Protein AF-A0A524CLI2-F1 (afdb_monomer_lite)

Radius of gyration: 16.29 Å; chains: 1; bounding box: 36×26×48 Å

Secondary structure (DSSP, 8-state):
-BSS--SHHHHHHHHHTT-S--B-SHHHHTBTTS-S-HHHIIIIIIS---S--HHHHHHHHTT---S-----GGGGG----B-HHHHHHHHHHHHHHHHHHTT--S------

Sequence (112 aa):
AAGGIADAHGFLSALMMGASAICLGTLLMSTEECPASKRFKKTKLVEREGYNDEKFYKKIYHLSLRDSPVPSMSVCLINDIVPMKERIGRIIKDADKILKDWGFSSKILDLT

pLDDT: mean 90.47, std 9.44, range [45.94, 98.25]

Structure (mmCIF, N/CA/C/O backbone):
data_AF-A0A524CLI2-F1
#
_entry.id   AF-A0A524CLI2-F1
#
loop_
_atom_site.group_PDB
_atom_site.id
_atom_site.type_symbol
_atom_site.label_atom_id
_atom_site.label_alt_id
_atom_site.label_comp_id
_atom_site.label_asym_id
_atom_site.label_entity_id
_atom_site.label_seq_id
_atom_site.pdbx_PDB_ins_code
_atom_site.Cartn_x
_atom_site.Cartn_y
_atom_site.Cartn_z
_atom_site.occupancy
_atom_site.B_iso_or_equiv
_atom_site.auth_seq_id
_atom_site.auth_comp_id
_atom_site.auth_asym_id
_atom_site.auth_atom_id
_atom_site.pdbx_PDB_model_num
ATOM 1 N N . ALA A 1 1 ? -7.896 -9.604 3.252 1.00 96.12 1 ALA A N 1
ATOM 2 C CA . ALA A 1 1 ? -8.066 -9.297 1.814 1.00 96.12 1 ALA A CA 1
ATOM 3 C C . ALA A 1 1 ? -6.707 -9.039 1.165 1.00 96.12 1 ALA A C 1
ATOM 5 O O . ALA A 1 1 ? -5.780 -8.649 1.866 1.00 96.12 1 ALA A O 1
ATOM 6 N N . ALA A 1 2 ? -6.558 -9.270 -0.140 1.00 95.69 2 ALA A N 1
ATOM 7 C CA . ALA A 1 2 ? -5.301 -9.052 -0.860 1.00 95.69 2 ALA A CA 1
ATOM 8 C C . ALA A 1 2 ? -5.572 -8.622 -2.308 1.00 95.69 2 ALA A C 1
ATOM 10 O O . ALA A 1 2 ? -6.548 -9.069 -2.903 1.00 95.69 2 ALA A O 1
ATOM 11 N N . GLY A 1 3 ? -4.673 -7.809 -2.870 1.00 93.44 3 GLY A N 1
ATOM 12 C CA . GLY A 1 3 ? -4.750 -7.336 -4.257 1.00 93.44 3 GLY A CA 1
ATOM 13 C C . GLY A 1 3 ? -5.655 -6.113 -4.437 1.00 93.44 3 GLY A C 1
ATOM 14 O O . GLY A 1 3 ? -6.716 -6.015 -3.836 1.00 93.44 3 GLY A O 1
ATOM 15 N N . GLY A 1 4 ? -5.209 -5.143 -5.242 1.00 92.31 4 GLY A N 1
ATOM 16 C CA . GLY A 1 4 ? -5.980 -3.926 -5.546 1.00 92.31 4 GLY A CA 1
ATOM 17 C C . GLY A 1 4 ? -6.063 -2.888 -4.418 1.00 92.31 4 GLY A C 1
ATOM 18 O O . GLY A 1 4 ? -6.531 -1.783 -4.659 1.00 92.31 4 GLY A O 1
ATOM 19 N N . ILE A 1 5 ? -5.568 -3.201 -3.219 1.00 96.62 5 ILE A N 1
ATOM 20 C CA . ILE A 1 5 ? -5.593 -2.312 -2.052 1.00 96.62 5 ILE A CA 1
ATOM 21 C C . ILE A 1 5 ? -4.288 -1.515 -1.988 1.00 96.62 5 ILE A C 1
ATOM 23 O O . ILE A 1 5 ? -3.205 -2.105 -1.976 1.00 96.62 5 ILE A O 1
ATOM 27 N N . ALA A 1 6 ? -4.388 -0.187 -1.936 1.00 96.38 6 ALA A N 1
ATOM 28 C CA . ALA A 1 6 ? -3.230 0.700 -1.800 1.00 96.38 6 ALA A CA 1
ATOM 29 C C . ALA A 1 6 ? -3.492 1.983 -0.983 1.00 96.38 6 ALA A C 1
ATOM 31 O O . ALA A 1 6 ? -2.576 2.785 -0.809 1.00 96.38 6 ALA A O 1
ATOM 32 N N . ASP A 1 7 ? -4.702 2.172 -0.454 1.00 96.69 7 ASP A N 1
ATOM 33 C CA . ASP A 1 7 ? -5.113 3.371 0.277 1.00 96.69 7 ASP A CA 1
ATOM 34 C C . ASP A 1 7 ? -6.069 3.041 1.444 1.00 96.69 7 ASP A C 1
ATOM 36 O O . ASP A 1 7 ? -6.379 1.877 1.724 1.00 96.69 7 ASP A O 1
ATOM 40 N N . ALA A 1 8 ? -6.539 4.081 2.137 1.00 96.81 8 ALA A N 1
ATOM 41 C CA . ALA A 1 8 ? -7.469 3.961 3.257 1.00 96.81 8 ALA A CA 1
ATOM 42 C C . ALA A 1 8 ? -8.842 3.394 2.867 1.00 96.81 8 ALA A C 1
ATOM 44 O O . ALA A 1 8 ? -9.409 2.613 3.630 1.00 96.81 8 ALA A O 1
ATOM 45 N N . HIS A 1 9 ? -9.365 3.721 1.681 1.00 96.88 9 HIS A N 1
ATOM 46 C CA . HIS A 1 9 ? -10.647 3.179 1.221 1.00 96.88 9 HIS A CA 1
ATOM 47 C C . HIS A 1 9 ? -10.549 1.678 0.961 1.00 96.88 9 HIS A C 1
ATOM 49 O O . HIS A 1 9 ? -11.411 0.913 1.396 1.00 96.88 9 HIS A O 1
ATOM 55 N N . GLY A 1 10 ? -9.479 1.227 0.300 1.00 96.62 10 GLY A N 1
ATOM 56 C CA . GLY A 1 10 ? -9.214 -0.194 0.099 1.00 96.62 10 GLY A CA 1
ATOM 57 C C . GLY A 1 10 ? -9.024 -0.946 1.422 1.00 96.62 10 GLY A C 1
ATOM 58 O O . GLY A 1 10 ? -9.480 -2.078 1.566 1.00 96.62 10 GLY A O 1
ATOM 59 N N . PHE A 1 11 ? -8.396 -0.310 2.414 1.00 97.00 11 PHE A N 1
ATOM 60 C CA . PHE A 1 11 ? -8.265 -0.876 3.755 1.00 97.00 11 PHE A CA 1
ATOM 61 C C . PHE A 1 11 ? -9.619 -1.010 4.469 1.00 97.00 11 PHE A C 1
ATOM 63 O O . PHE A 1 11 ? -9.975 -2.109 4.891 1.00 97.00 11 PHE A O 1
ATOM 70 N N . LEU A 1 12 ? -10.398 0.071 4.565 1.00 96.44 12 LEU A N 1
ATOM 71 C CA . LEU A 1 12 ? -11.698 0.059 5.243 1.00 96.44 12 LEU A CA 1
ATOM 72 C C . LEU A 1 12 ? -12.707 -0.855 4.546 1.00 96.44 12 LEU A C 1
ATOM 74 O O . LEU A 1 12 ? -13.392 -1.619 5.218 1.00 96.44 12 LEU A O 1
ATOM 78 N N . SER A 1 13 ? -12.769 -0.835 3.212 1.00 97.00 13 SER A N 1
ATOM 79 C CA . SER A 1 13 ? -13.649 -1.733 2.452 1.00 97.00 13 SER A CA 1
ATOM 80 C C . SER A 1 13 ? -13.325 -3.201 2.724 1.00 97.00 13 SER A C 1
ATOM 82 O O . SER A 1 13 ? -14.236 -3.990 2.961 1.00 97.00 13 SER A O 1
ATOM 84 N N . ALA A 1 14 ? -12.041 -3.567 2.791 1.00 97.50 14 ALA A N 1
ATOM 85 C CA . ALA A 1 14 ? -11.639 -4.917 3.165 1.00 97.50 14 ALA A CA 1
ATOM 86 C C . ALA A 1 14 ? -12.133 -5.306 4.567 1.00 97.50 14 ALA A C 1
ATOM 88 O O . ALA A 1 14 ? -12.645 -6.414 4.736 1.00 97.50 14 ALA A O 1
ATOM 89 N N . LEU A 1 15 ? -12.010 -4.410 5.552 1.00 95.50 15 LEU A N 1
ATOM 90 C CA . LEU A 1 15 ? -12.525 -4.648 6.904 1.00 95.50 15 LEU A CA 1
ATOM 91 C C . LEU A 1 15 ? -14.053 -4.794 6.915 1.00 95.50 15 LEU A C 1
ATOM 93 O O . LEU A 1 15 ? -14.578 -5.732 7.507 1.00 95.50 15 LEU A O 1
ATOM 97 N N . MET A 1 16 ? -14.767 -3.912 6.212 1.00 94.56 16 MET A N 1
ATOM 98 C CA . MET A 1 16 ? -16.231 -3.940 6.099 1.00 94.56 16 MET A CA 1
ATOM 99 C C . MET A 1 16 ? -16.746 -5.214 5.421 1.00 94.56 16 MET A C 1
ATOM 101 O O . MET A 1 16 ? -17.814 -5.708 5.768 1.00 94.56 16 MET A O 1
ATOM 105 N N . MET A 1 17 ? -15.974 -5.782 4.493 1.00 96.94 17 MET A N 1
ATOM 106 C CA . MET A 1 17 ? -16.258 -7.080 3.872 1.00 96.94 17 MET A CA 1
ATOM 107 C C . MET A 1 17 ? -15.938 -8.282 4.783 1.00 96.94 17 MET A C 1
ATOM 109 O O . MET A 1 17 ? -16.088 -9.425 4.357 1.00 96.94 17 MET A O 1
ATOM 113 N N . GLY A 1 18 ? -15.495 -8.048 6.022 1.00 96.94 18 GLY A N 1
ATOM 114 C CA . GLY A 1 18 ? -15.228 -9.079 7.026 1.00 96.94 18 GLY A CA 1
ATOM 115 C C . GLY A 1 18 ? -13.777 -9.560 7.089 1.00 96.94 18 GLY A C 1
ATOM 116 O O . GLY A 1 18 ? -13.493 -10.546 7.769 1.00 96.94 18 GLY A O 1
ATOM 117 N N . ALA A 1 19 ? -12.836 -8.908 6.399 1.00 97.31 19 ALA A N 1
ATOM 118 C CA . ALA A 1 19 ? -11.426 -9.251 6.551 1.00 97.31 19 ALA A CA 1
ATOM 119 C C . ALA A 1 19 ? -10.869 -8.720 7.879 1.00 97.31 19 ALA A C 1
ATOM 121 O O . ALA A 1 19 ? -11.133 -7.589 8.261 1.00 97.31 19 ALA A O 1
ATOM 122 N N . SER A 1 20 ? -10.006 -9.495 8.537 1.00 95.62 20 SER A N 1
ATOM 123 C CA . SER A 1 20 ? -9.288 -9.030 9.738 1.00 95.62 20 SER A CA 1
ATOM 124 C C . SER A 1 20 ? -8.012 -8.243 9.416 1.00 95.62 20 SER A C 1
ATOM 126 O O . SER A 1 20 ? -7.490 -7.537 10.269 1.00 95.62 20 SER A O 1
ATOM 128 N N . ALA A 1 21 ? -7.478 -8.391 8.200 1.00 94.50 21 ALA A N 1
ATOM 129 C CA . ALA A 1 21 ? -6.242 -7.752 7.759 1.00 94.50 21 ALA A CA 1
ATOM 130 C C . ALA A 1 21 ? -6.175 -7.628 6.230 1.00 94.50 21 ALA A C 1
ATOM 132 O O . ALA A 1 21 ? -6.904 -8.307 5.489 1.00 94.50 21 ALA A O 1
ATOM 133 N N . ILE A 1 22 ? -5.243 -6.800 5.756 1.00 96.75 22 ILE A N 1
ATOM 134 C CA . ILE A 1 22 ? -4.911 -6.649 4.338 1.00 96.75 22 ILE A CA 1
ATOM 135 C C . ILE A 1 22 ? -3.478 -7.109 4.052 1.00 96.75 22 ILE A C 1
ATOM 137 O O . ILE A 1 22 ? -2.583 -6.930 4.872 1.00 96.75 22 ILE A O 1
ATOM 141 N N . CYS A 1 23 ? -3.257 -7.691 2.874 1.00 96.62 23 CYS A N 1
ATOM 142 C CA . CYS A 1 23 ? -1.931 -8.026 2.365 1.00 96.62 23 CYS A CA 1
ATOM 143 C C . CYS A 1 23 ? -1.569 -7.073 1.220 1.00 96.62 23 CYS A C 1
ATOM 145 O O . CYS A 1 23 ? -2.290 -6.980 0.221 1.00 96.62 23 CYS A O 1
ATOM 147 N N . LEU A 1 24 ? -0.450 -6.365 1.380 1.00 96.19 24 LEU A N 1
ATOM 148 C CA . LEU A 1 24 ? 0.014 -5.318 0.477 1.00 96.19 24 LEU A CA 1
ATOM 149 C C . LEU A 1 24 ? 1.295 -5.772 -0.233 1.00 96.19 24 LEU A C 1
ATOM 151 O O . LEU A 1 24 ? 2.315 -6.003 0.407 1.00 96.19 24 LEU A O 1
ATOM 155 N N . GLY A 1 25 ? 1.245 -5.878 -1.562 1.00 94.50 25 GLY A N 1
ATOM 156 C CA . GLY A 1 25 ? 2.408 -6.206 -2.393 1.00 94.50 25 GLY A CA 1
ATOM 157 C C . GLY A 1 25 ? 2.961 -4.970 -3.094 1.00 94.50 25 GLY A C 1
ATOM 158 O O . GLY A 1 25 ? 3.932 -4.364 -2.651 1.00 94.50 25 GLY A O 1
ATOM 159 N N . THR A 1 26 ? 2.300 -4.561 -4.180 1.00 95.19 26 THR A N 1
ATOM 160 C CA . THR A 1 26 ? 2.734 -3.450 -5.048 1.00 95.19 26 THR A CA 1
ATOM 161 C C . THR A 1 26 ? 2.966 -2.141 -4.285 1.00 95.19 26 THR A C 1
ATOM 163 O O . THR A 1 26 ? 3.939 -1.453 -4.574 1.00 95.19 26 THR A O 1
ATOM 166 N N . LEU A 1 27 ? 2.143 -1.837 -3.274 1.00 96.00 27 LEU A N 1
ATOM 167 C CA . LEU A 1 27 ? 2.323 -0.653 -2.427 1.00 96.00 27 LEU A CA 1
ATOM 168 C C . LEU A 1 27 ? 3.605 -0.700 -1.585 1.00 96.00 27 LEU A C 1
ATOM 170 O O . LEU A 1 27 ? 4.284 0.307 -1.422 1.00 96.00 27 LEU A O 1
ATOM 174 N N . LEU A 1 28 ? 3.951 -1.867 -1.040 1.00 96.31 28 LEU A N 1
ATOM 175 C CA . LEU A 1 28 ? 5.156 -2.001 -0.221 1.00 96.31 28 LEU A CA 1
ATOM 176 C C . LEU A 1 28 ? 6.421 -2.035 -1.082 1.00 96.31 28 LEU A C 1
ATOM 178 O O . LEU A 1 28 ? 7.495 -1.643 -0.636 1.00 96.31 28 LEU A O 1
ATOM 182 N N . MET A 1 29 ? 6.300 -2.425 -2.353 1.00 95.69 29 MET A N 1
ATOM 183 C CA . MET A 1 29 ? 7.401 -2.310 -3.310 1.00 95.69 29 MET A CA 1
ATOM 184 C C . MET A 1 29 ? 7.769 -0.851 -3.625 1.00 95.69 29 MET A C 1
ATOM 186 O O . MET A 1 29 ? 8.905 -0.583 -4.025 1.00 95.69 29 MET A O 1
ATOM 190 N N . SER A 1 30 ? 6.838 0.092 -3.446 1.00 95.69 30 SER A N 1
ATOM 191 C CA . SER A 1 30 ? 7.065 1.525 -3.649 1.00 95.69 30 SER A CA 1
ATOM 192 C C . SER A 1 30 ? 7.494 2.259 -2.373 1.00 95.69 30 SER A C 1
ATOM 194 O O . SER A 1 30 ? 7.348 3.477 -2.304 1.00 95.69 30 SER A O 1
ATOM 196 N N . THR A 1 31 ? 8.029 1.564 -1.363 1.00 97.56 31 THR A N 1
ATOM 197 C CA . THR A 1 31 ? 8.652 2.212 -0.195 1.00 97.56 31 THR A CA 1
ATOM 198 C C . THR A 1 31 ? 10.163 2.309 -0.344 1.00 97.56 31 THR A C 1
ATOM 200 O O . THR A 1 31 ? 10.754 1.647 -1.200 1.00 97.56 31 THR A O 1
ATOM 203 N N . GLU A 1 32 ? 10.817 3.142 0.461 1.00 97.44 32 GLU A N 1
ATOM 204 C CA . GLU A 1 32 ? 12.272 3.332 0.413 1.00 97.44 32 GLU A CA 1
ATOM 205 C C . GLU A 1 32 ? 13.050 2.049 0.732 1.00 97.44 32 GLU A C 1
ATOM 207 O O . GLU A 1 32 ? 13.999 1.717 0.022 1.00 97.44 32 GLU A O 1
ATOM 212 N N . GLU A 1 33 ? 12.581 1.287 1.716 1.00 97.75 33 GLU A N 1
ATOM 213 C CA . GLU A 1 33 ? 13.221 0.087 2.263 1.00 97.75 33 GLU A CA 1
ATOM 214 C C . GLU A 1 33 ? 13.184 -1.111 1.305 1.00 97.75 33 GLU A C 1
ATOM 216 O O . GLU A 1 33 ? 13.972 -2.045 1.442 1.00 97.75 33 GLU A O 1
ATOM 221 N N . CYS A 1 34 ? 12.286 -1.106 0.314 1.00 96.81 34 CYS A N 1
ATOM 222 C CA . CYS A 1 34 ? 12.224 -2.182 -0.669 1.00 96.81 34 CYS A CA 1
ATOM 223 C C . CYS A 1 34 ? 13.529 -2.238 -1.503 1.00 96.81 34 CYS A C 1
ATOM 225 O O . CYS A 1 34 ? 13.926 -1.216 -2.068 1.00 96.81 34 CYS A O 1
ATOM 227 N N . PRO A 1 35 ? 14.169 -3.408 -1.693 1.00 96.81 35 PRO A N 1
ATOM 228 C CA . PRO A 1 35 ? 15.431 -3.519 -2.437 1.00 96.81 35 PRO A CA 1
ATOM 229 C C . PRO A 1 35 ? 15.282 -3.340 -3.961 1.00 96.81 35 PRO A C 1
ATOM 231 O O . PRO A 1 35 ? 16.268 -3.400 -4.696 1.00 96.81 35 PRO A O 1
ATOM 234 N N . ALA A 1 36 ? 14.063 -3.128 -4.469 1.00 94.38 36 ALA A N 1
ATOM 235 C CA . ALA A 1 36 ? 13.827 -2.899 -5.889 1.00 94.38 36 ALA A CA 1
ATOM 236 C C . ALA A 1 36 ? 14.570 -1.653 -6.403 1.00 94.38 36 ALA A C 1
ATOM 238 O O . ALA A 1 36 ? 14.693 -0.636 -5.715 1.00 94.38 36 ALA A O 1
ATOM 239 N N . SER A 1 37 ? 15.033 -1.706 -7.655 1.00 94.94 37 SER A N 1
ATOM 240 C CA . SER A 1 37 ? 15.799 -0.602 -8.240 1.00 94.94 37 SER A CA 1
ATOM 241 C C . SER A 1 37 ? 14.998 0.708 -8.268 1.00 94.94 37 SER A C 1
ATOM 243 O O . SER A 1 37 ? 13.796 0.716 -8.545 1.00 94.94 37 SER A O 1
ATOM 245 N N . LYS A 1 38 ? 15.676 1.847 -8.057 1.00 94.56 38 LYS A N 1
ATOM 246 C CA . LYS A 1 38 ? 15.042 3.181 -8.114 1.00 94.56 38 LYS A CA 1
ATOM 247 C C . LYS A 1 38 ? 14.318 3.416 -9.443 1.00 94.56 38 LYS A C 1
ATOM 249 O O . LYS A 1 38 ? 13.206 3.938 -9.462 1.00 94.56 38 LYS A O 1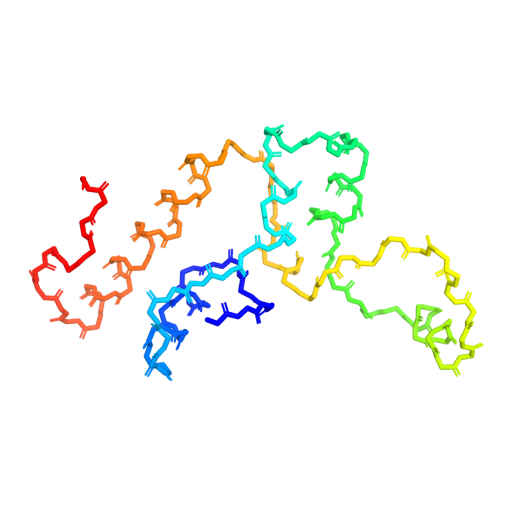
ATOM 254 N N . ARG A 1 39 ? 14.923 2.971 -10.553 1.00 94.19 39 ARG A N 1
ATOM 255 C CA . ARG A 1 39 ? 14.323 3.041 -11.894 1.00 94.19 39 ARG A CA 1
ATOM 256 C C . ARG A 1 39 ? 13.027 2.239 -11.971 1.00 94.19 39 ARG A C 1
ATOM 258 O O . ARG A 1 39 ? 12.059 2.731 -12.542 1.00 94.19 39 ARG A O 1
ATOM 265 N N . PHE A 1 40 ? 12.996 1.034 -11.403 1.00 93.31 40 PHE A N 1
ATOM 266 C CA . PHE A 1 40 ? 11.786 0.218 -11.366 1.00 93.31 40 PHE A CA 1
ATOM 267 C C . PHE A 1 40 ? 10.677 0.906 -10.568 1.00 93.31 40 PHE A C 1
ATOM 269 O O . PHE A 1 40 ? 9.590 1.095 -11.103 1.00 93.31 40 PHE A O 1
ATOM 276 N N . LYS A 1 41 ? 10.964 1.360 -9.341 1.00 94.75 41 LYS A N 1
ATOM 277 C CA . LYS A 1 41 ? 9.970 2.055 -8.509 1.00 94.75 41 LYS A CA 1
ATOM 278 C C . LYS A 1 41 ? 9.392 3.281 -9.225 1.00 94.75 41 LYS A C 1
ATOM 280 O O . LYS A 1 41 ? 8.181 3.408 -9.329 1.00 94.75 41 LYS A O 1
ATOM 285 N N . LYS A 1 42 ? 10.247 4.122 -9.816 1.00 94.00 42 LYS A N 1
ATOM 286 C CA . LYS A 1 42 ? 9.810 5.321 -10.544 1.00 94.00 42 LYS A CA 1
ATOM 287 C C . LYS A 1 42 ? 8.960 4.978 -11.776 1.00 94.00 42 LYS A C 1
ATOM 289 O O . LYS A 1 42 ? 7.800 5.356 -11.843 1.00 94.00 42 LYS A O 1
ATOM 294 N N . THR A 1 43 ? 9.504 4.187 -12.702 1.00 91.19 43 THR A N 1
ATOM 295 C CA . THR A 1 43 ? 8.878 3.956 -14.021 1.00 91.19 43 THR A CA 1
ATOM 296 C C . THR A 1 43 ? 7.729 2.950 -14.016 1.00 91.19 43 THR A C 1
ATOM 298 O O . THR A 1 43 ? 6.879 2.974 -14.905 1.00 91.19 43 THR A O 1
ATOM 301 N N . LYS A 1 44 ? 7.729 1.997 -13.076 1.00 90.69 44 LYS A N 1
ATOM 302 C CA . LYS A 1 44 ? 6.730 0.923 -13.027 1.00 90.69 44 LYS A CA 1
ATOM 303 C C . LYS A 1 44 ? 5.725 1.095 -11.906 1.00 90.69 44 LYS A C 1
ATOM 305 O O . LYS A 1 44 ? 4.614 0.622 -12.101 1.00 90.69 44 LYS A O 1
ATOM 310 N N . LEU A 1 45 ? 6.093 1.719 -10.783 1.00 92.88 45 LEU A N 1
ATOM 311 C CA . LEU A 1 45 ? 5.202 1.833 -9.624 1.00 92.88 45 LEU A CA 1
ATOM 312 C C . LEU A 1 45 ? 4.590 3.223 -9.438 1.00 92.88 45 LEU A C 1
ATOM 314 O O . LEU A 1 45 ? 3.492 3.289 -8.915 1.00 92.88 45 LEU A O 1
ATOM 318 N N . VAL A 1 46 ? 5.279 4.300 -9.831 1.00 92.94 46 VAL A N 1
ATOM 319 C CA . VAL A 1 46 ? 4.823 5.680 -9.568 1.00 92.94 46 VAL A CA 1
ATOM 320 C C . VAL A 1 46 ? 4.311 6.377 -10.824 1.00 92.94 46 VAL A C 1
ATOM 322 O O . VAL A 1 46 ? 3.217 6.914 -10.835 1.00 92.94 46 VAL A O 1
ATOM 325 N N . GLU A 1 47 ? 5.069 6.348 -11.918 1.00 90.69 47 GLU A N 1
ATOM 326 C CA . GLU A 1 47 ? 4.693 7.026 -13.173 1.00 90.69 47 GLU A CA 1
ATOM 327 C C . GLU A 1 47 ? 3.614 6.269 -13.971 1.00 90.69 47 GLU A C 1
ATOM 329 O O . GLU A 1 47 ? 3.314 6.616 -15.112 1.00 90.69 47 GLU A O 1
ATOM 334 N N . ARG A 1 48 ? 3.077 5.172 -13.429 1.00 83.06 48 ARG A N 1
ATOM 335 C CA . ARG A 1 48 ? 2.212 4.256 -14.170 1.00 83.06 48 ARG A CA 1
ATOM 336 C C . ARG A 1 48 ? 0.744 4.505 -13.845 1.00 83.06 48 ARG A C 1
ATOM 338 O O . ARG A 1 48 ? 0.227 3.996 -12.860 1.00 83.06 48 ARG A O 1
ATOM 345 N N . GLU A 1 49 ? 0.045 5.163 -14.759 1.00 76.75 49 GLU A N 1
ATOM 346 C CA . GLU A 1 49 ? -1.404 5.410 -14.700 1.00 76.75 49 GLU A CA 1
ATOM 347 C C . GLU A 1 49 ? -2.225 4.190 -15.179 1.00 76.75 49 GLU A C 1
ATOM 349 O O . GLU A 1 49 ? -3.100 4.270 -16.041 1.00 76.75 49 GLU A O 1
ATOM 354 N N . GLY A 1 50 ? -1.904 3.004 -14.655 1.00 77.44 50 GLY A N 1
ATOM 355 C CA . GLY A 1 50 ? -2.590 1.754 -14.990 1.00 77.44 50 GLY A CA 1
ATOM 356 C C . GLY A 1 50 ? -2.160 1.102 -16.307 1.00 77.44 50 GLY A C 1
ATOM 357 O O . GLY A 1 50 ? -1.013 1.209 -16.749 1.00 77.44 50 GLY A O 1
ATOM 358 N N . TYR A 1 51 ? -3.075 0.326 -16.896 1.00 76.31 51 TYR A N 1
ATOM 359 C CA . TYR A 1 51 ? -2.811 -0.548 -18.048 1.00 76.31 51 TYR A CA 1
ATOM 360 C C . TYR A 1 51 ? -3.661 -0.216 -19.274 1.00 76.31 51 TYR A C 1
ATOM 362 O O . TYR A 1 51 ? -4.008 -1.108 -20.039 1.00 76.31 51 TYR A O 1
ATOM 370 N N . ASN A 1 52 ? -3.976 1.058 -19.504 1.00 77.38 52 ASN A N 1
ATOM 371 C CA . ASN A 1 52 ? -4.735 1.470 -20.685 1.00 77.38 52 ASN A CA 1
ATOM 372 C C . ASN A 1 52 ? -3.849 1.603 -21.943 1.00 77.38 52 ASN A C 1
ATOM 374 O O . ASN A 1 52 ? -3.778 2.657 -22.566 1.00 77.38 52 ASN A O 1
ATOM 378 N N . ASP A 1 53 ? -3.122 0.538 -22.283 1.00 81.12 53 ASP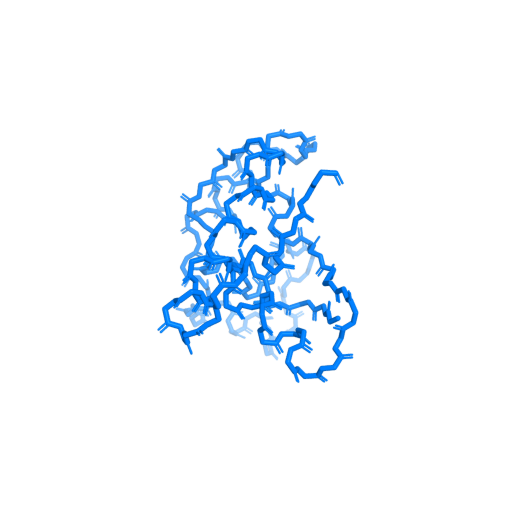 A N 1
ATOM 379 C CA . ASP A 1 53 ? -2.230 0.481 -23.445 1.00 81.12 53 ASP A CA 1
ATOM 380 C C . ASP A 1 53 ? -2.634 -0.690 -24.349 1.00 81.12 53 ASP A C 1
ATOM 382 O O . ASP A 1 53 ? -2.505 -1.861 -23.987 1.00 81.12 53 ASP A O 1
ATOM 386 N N . GLU A 1 54 ? -3.095 -0.379 -25.561 1.00 87.00 54 GLU A N 1
ATOM 387 C CA . GLU A 1 54 ? -3.470 -1.371 -26.572 1.00 87.00 54 GLU A CA 1
ATOM 388 C C . GLU A 1 54 ? -2.328 -2.357 -26.861 1.00 87.00 54 GLU A C 1
ATOM 390 O O . GLU A 1 54 ? -2.555 -3.561 -27.004 1.00 87.00 54 GLU A O 1
ATOM 395 N N . LYS A 1 55 ? -1.075 -1.882 -26.899 1.00 85.00 55 LYS A N 1
ATOM 396 C CA . LYS A 1 55 ? 0.090 -2.748 -27.124 1.00 85.00 55 LYS A CA 1
ATOM 397 C C . LYS A 1 55 ? 0.285 -3.708 -25.960 1.00 85.00 55 LYS A C 1
ATOM 399 O O . LYS A 1 55 ? 0.699 -4.846 -26.177 1.00 85.00 55 LYS A O 1
ATOM 404 N N . PHE A 1 56 ? 0.003 -3.268 -24.738 1.00 85.19 56 PHE A N 1
ATOM 405 C CA . PHE A 1 56 ? 0.053 -4.123 -23.559 1.00 85.19 56 PHE A CA 1
ATOM 406 C C . PHE A 1 56 ? -1.030 -5.207 -23.619 1.00 85.19 56 PHE A C 1
ATOM 408 O O . PHE A 1 56 ? -0.705 -6.385 -23.477 1.00 85.19 56 PHE A O 1
ATOM 415 N N . TYR A 1 57 ? -2.275 -4.844 -23.938 1.00 87.81 57 TYR A N 1
ATOM 416 C CA . TYR A 1 57 ? -3.363 -5.812 -24.097 1.00 87.81 57 TYR A CA 1
ATOM 417 C C . TYR A 1 57 ? -3.100 -6.820 -25.213 1.00 87.81 57 TYR A C 1
ATOM 419 O O . TYR A 1 57 ? -3.263 -8.020 -25.001 1.00 87.81 57 TYR A O 1
ATOM 427 N N . LYS A 1 58 ? -2.605 -6.369 -26.372 1.00 91.00 58 LYS A N 1
ATOM 428 C CA . LYS A 1 58 ? -2.181 -7.262 -27.461 1.00 91.00 58 LYS A CA 1
ATOM 429 C C . LYS A 1 58 ? -1.158 -8.288 -26.977 1.00 91.00 58 LYS A C 1
ATOM 431 O O . LYS A 1 58 ? -1.282 -9.465 -27.299 1.00 91.00 58 LYS A O 1
ATOM 436 N N . LYS A 1 59 ? -0.188 -7.880 -26.152 1.00 89.12 59 LYS A N 1
ATOM 437 C CA . LYS A 1 59 ? 0.790 -8.817 -25.580 1.00 89.12 59 LYS A CA 1
ATOM 438 C C . LYS A 1 59 ? 0.175 -9.814 -24.593 1.00 89.12 59 LYS A C 1
ATOM 440 O O . LYS A 1 59 ? 0.674 -10.932 -24.522 1.00 89.12 59 LYS A O 1
ATOM 445 N N . ILE A 1 60 ? -0.874 -9.442 -23.851 1.00 87.88 60 ILE A N 1
ATOM 446 C CA . ILE A 1 60 ? -1.634 -10.383 -23.005 1.00 87.88 60 ILE A CA 1
ATOM 447 C C . ILE A 1 60 ? -2.355 -11.403 -23.883 1.00 87.88 60 ILE A C 1
ATOM 449 O O . ILE A 1 60 ? -2.116 -12.599 -23.743 1.00 87.88 60 ILE A O 1
ATOM 453 N N . TYR A 1 61 ? -3.201 -10.937 -24.804 1.00 91.25 61 TYR A N 1
ATOM 454 C CA . TYR A 1 61 ? -4.059 -11.810 -25.609 1.00 91.25 61 TYR A CA 1
ATOM 455 C C . TYR A 1 61 ? -3.274 -12.726 -26.550 1.00 91.25 61 TYR A C 1
ATOM 457 O O . TYR A 1 61 ? -3.720 -13.831 -26.845 1.00 91.25 61 TYR A O 1
ATOM 465 N N . HIS A 1 62 ? -2.085 -12.301 -26.980 1.00 93.94 62 HIS A N 1
ATOM 466 C CA . HIS A 1 62 ? -1.173 -13.122 -27.775 1.00 93.94 62 HIS A CA 1
ATOM 467 C C . HIS A 1 62 ? -0.104 -13.847 -26.943 1.00 93.94 62 HIS A C 1
ATOM 469 O O . HIS A 1 62 ? 0.853 -14.363 -27.516 1.00 93.94 62 HIS A O 1
ATOM 475 N N . LEU A 1 63 ? -0.236 -13.883 -25.608 1.00 89.75 63 LEU A N 1
ATOM 476 C CA . LEU A 1 63 ? 0.673 -14.585 -24.686 1.00 89.75 63 LEU A CA 1
ATOM 477 C C . LEU A 1 63 ? 2.160 -14.234 -24.902 1.00 89.75 63 LEU A C 1
ATOM 479 O O . LEU A 1 63 ? 3.058 -15.046 -24.693 1.00 89.75 63 LEU A O 1
ATOM 483 N N . SER A 1 64 ? 2.438 -12.998 -25.318 1.00 89.94 64 SER A N 1
ATOM 484 C CA . SER A 1 64 ? 3.764 -12.538 -25.739 1.00 89.94 64 SER A CA 1
ATOM 485 C C . SER A 1 64 ? 4.435 -11.615 -24.713 1.00 89.94 64 SER A C 1
ATOM 487 O O . SER A 1 64 ? 5.396 -10.914 -25.039 1.00 89.94 64 SER A O 1
ATOM 489 N N . LEU A 1 65 ? 3.914 -11.561 -23.484 1.00 84.12 65 LEU A N 1
ATOM 490 C CA . LEU A 1 65 ? 4.437 -10.726 -22.396 1.00 84.12 65 LEU A CA 1
ATOM 491 C C . LEU A 1 65 ? 5.784 -11.209 -21.847 1.00 84.12 65 LEU A C 1
ATOM 493 O O . LEU A 1 65 ? 6.570 -10.368 -21.406 1.00 84.12 65 LEU A O 1
ATOM 497 N N . ARG A 1 66 ? 6.075 -12.518 -21.923 1.00 84.25 66 ARG A N 1
ATOM 498 C CA . ARG A 1 66 ? 7.270 -13.149 -21.320 1.00 84.25 66 ARG A CA 1
ATOM 499 C C . ARG A 1 66 ? 7.433 -12.731 -19.842 1.00 84.25 66 ARG A C 1
ATOM 501 O O . ARG A 1 66 ? 6.441 -12.417 -19.188 1.00 84.25 66 ARG A O 1
ATOM 508 N N . ASP A 1 67 ? 8.665 -12.657 -19.339 1.00 82.06 67 ASP A N 1
ATOM 509 C CA . ASP A 1 67 ? 9.002 -12.251 -17.962 1.00 82.06 67 ASP A CA 1
ATOM 510 C C . ASP A 1 67 ? 8.945 -10.727 -17.750 1.00 82.06 67 ASP A C 1
ATOM 512 O O . ASP A 1 67 ? 9.838 -10.103 -17.170 1.00 82.06 67 ASP A O 1
ATOM 516 N N . SER A 1 68 ? 7.901 -10.081 -18.271 1.00 81.94 68 SER A N 1
ATOM 517 C CA . SER A 1 68 ? 7.695 -8.652 -18.055 1.00 81.94 68 SER A CA 1
ATOM 518 C C . SER A 1 68 ? 7.251 -8.402 -16.612 1.00 81.94 68 SER A C 1
ATOM 520 O O . SER A 1 68 ? 6.264 -8.990 -16.172 1.00 81.94 68 SER A O 1
ATOM 522 N N . PRO A 1 69 ? 7.896 -7.486 -15.869 1.00 79.75 69 PRO A N 1
ATOM 523 C CA . PRO A 1 69 ? 7.471 -7.173 -14.516 1.00 79.75 69 PRO A CA 1
ATOM 524 C C . PRO A 1 69 ? 6.226 -6.277 -14.568 1.00 79.75 69 PRO A C 1
ATOM 526 O O . PRO A 1 69 ? 6.306 -5.075 -14.846 1.00 79.75 69 PRO A O 1
ATOM 529 N N . VAL A 1 70 ? 5.068 -6.893 -14.338 1.00 84.25 70 VAL A N 1
ATOM 530 C CA . VAL A 1 70 ? 3.743 -6.264 -14.364 1.00 84.25 70 VAL A CA 1
ATOM 531 C C . VAL A 1 70 ? 3.265 -6.080 -12.917 1.00 84.25 70 VAL A C 1
ATOM 533 O O . VAL A 1 70 ? 2.863 -7.059 -12.289 1.00 84.25 70 VAL A O 1
ATOM 536 N N . PRO A 1 71 ? 3.334 -4.865 -12.336 1.00 87.94 71 PRO A N 1
ATOM 537 C CA . PRO A 1 71 ? 2.735 -4.598 -11.027 1.00 87.94 71 PRO A CA 1
ATOM 538 C C . PRO A 1 71 ? 1.208 -4.773 -11.039 1.00 87.94 71 PRO A C 1
ATOM 540 O O . PRO A 1 71 ? 0.575 -4.782 -12.092 1.00 87.94 71 PRO A O 1
ATOM 543 N N . SER A 1 72 ? 0.583 -4.889 -9.869 1.00 90.75 72 SER A N 1
ATOM 544 C CA . SER A 1 72 ? -0.878 -5.016 -9.805 1.00 90.75 72 SER A CA 1
ATOM 545 C C . SER A 1 72 ? -1.595 -3.710 -10.183 1.00 90.75 72 SER A C 1
ATOM 547 O O . SER A 1 72 ? -0.982 -2.644 -10.255 1.00 90.75 72 SER A O 1
ATOM 549 N N . MET A 1 73 ? -2.918 -3.778 -10.372 1.00 90.25 73 MET A N 1
ATOM 550 C CA . MET A 1 73 ? -3.765 -2.605 -10.644 1.00 90.25 73 MET A CA 1
ATOM 551 C C . MET A 1 73 ? -3.748 -1.555 -9.529 1.00 90.25 73 MET A C 1
ATOM 553 O O . MET A 1 73 ? -4.102 -0.407 -9.778 1.00 90.25 73 MET A O 1
ATOM 557 N N . SER A 1 74 ? -3.301 -1.907 -8.318 1.00 92.94 74 SER A N 1
ATOM 558 C CA . SER A 1 74 ? -3.186 -0.938 -7.225 1.00 92.94 74 SER A CA 1
ATOM 559 C C . SER A 1 74 ? -2.158 0.160 -7.523 1.00 92.94 74 SER A C 1
ATOM 561 O O . SER A 1 74 ? -2.124 1.158 -6.814 1.00 92.94 74 SER A O 1
ATOM 563 N N . VAL A 1 75 ? -1.322 -0.017 -8.556 1.00 92.69 75 VAL A N 1
ATOM 564 C CA . VAL A 1 75 ? -0.339 0.970 -9.015 1.00 92.69 75 VAL A CA 1
ATOM 565 C C . VAL A 1 75 ? -0.960 2.322 -9.363 1.00 92.69 75 VAL A C 1
ATOM 567 O O . VAL A 1 75 ? -0.332 3.343 -9.132 1.00 92.69 75 VAL A O 1
ATOM 570 N N . CYS A 1 76 ? -2.220 2.345 -9.809 1.00 91.38 76 CYS A N 1
ATOM 571 C CA . CYS A 1 76 ? -2.932 3.589 -10.113 1.00 91.38 76 CYS A CA 1
ATOM 572 C C . CYS A 1 76 ? -3.154 4.488 -8.885 1.00 91.38 76 CYS A C 1
ATOM 574 O O . CYS A 1 76 ? -3.509 5.651 -9.039 1.00 91.38 76 CYS A O 1
ATOM 576 N N . LEU A 1 77 ? -3.007 3.943 -7.674 1.00 93.50 77 LEU A N 1
ATOM 577 C CA . LEU A 1 77 ? -3.171 4.667 -6.412 1.00 93.50 77 LEU A CA 1
ATOM 578 C C . LEU A 1 77 ? -1.819 5.058 -5.787 1.00 93.50 77 LEU A C 1
ATOM 580 O O . LEU A 1 77 ? -1.782 5.608 -4.688 1.00 93.50 77 LEU A O 1
ATOM 584 N N . ILE A 1 78 ? -0.700 4.751 -6.452 1.00 94.50 78 ILE A N 1
ATOM 585 C CA . ILE A 1 78 ? 0.655 4.948 -5.932 1.00 94.50 78 ILE A CA 1
ATOM 586 C C . ILE A 1 78 ? 1.322 6.088 -6.694 1.00 94.50 78 ILE A C 1
ATOM 588 O O . ILE A 1 78 ? 1.715 5.926 -7.842 1.00 94.50 78 ILE A O 1
ATOM 592 N N . ASN A 1 79 ? 1.522 7.219 -6.019 1.00 94.81 79 ASN A N 1
ATOM 593 C CA . ASN A 1 79 ? 2.036 8.440 -6.653 1.00 94.81 79 ASN A CA 1
ATOM 594 C C . ASN A 1 79 ? 3.397 8.898 -6.109 1.00 94.81 79 ASN A C 1
ATOM 596 O O . ASN A 1 79 ? 3.937 9.913 -6.541 1.00 94.81 79 ASN A O 1
ATOM 600 N N . ASP A 1 80 ? 3.968 8.174 -5.149 1.00 95.69 80 ASP A N 1
ATOM 601 C CA . ASP A 1 80 ? 5.197 8.567 -4.471 1.00 95.69 80 ASP A CA 1
ATOM 602 C C . ASP A 1 80 ? 5.977 7.369 -3.914 1.00 95.69 80 ASP A C 1
ATOM 604 O O . ASP A 1 80 ? 5.486 6.240 -3.835 1.00 95.69 80 ASP A O 1
ATOM 608 N N . ILE A 1 81 ? 7.225 7.635 -3.528 1.00 97.00 81 ILE A N 1
ATOM 609 C CA . ILE A 1 81 ? 8.096 6.701 -2.813 1.00 97.00 81 ILE A CA 1
ATOM 610 C C . ILE A 1 81 ? 8.398 7.338 -1.465 1.00 97.00 81 ILE A C 1
ATOM 612 O O . ILE A 1 81 ? 8.974 8.420 -1.428 1.00 97.00 81 ILE A O 1
ATOM 616 N N . VAL A 1 82 ? 7.989 6.679 -0.385 1.00 97.06 82 VAL A N 1
ATOM 617 C CA . VAL A 1 82 ? 8.133 7.172 0.994 1.00 97.06 82 VAL A CA 1
ATOM 618 C C . VAL A 1 82 ? 8.544 6.023 1.918 1.00 97.06 82 VAL A C 1
ATOM 620 O O . VAL A 1 82 ? 8.375 4.859 1.532 1.00 97.06 82 VAL A O 1
ATOM 623 N N . PRO A 1 83 ? 9.051 6.294 3.130 1.00 98.25 83 PRO A N 1
ATOM 624 C CA . PRO A 1 83 ? 9.326 5.254 4.114 1.00 98.25 83 PRO A CA 1
ATOM 625 C C . PRO A 1 83 ? 8.089 4.403 4.431 1.00 98.25 83 PRO A C 1
ATOM 627 O O . PRO A 1 83 ? 6.961 4.900 4.489 1.00 98.25 83 PRO A O 1
ATOM 630 N N . MET A 1 84 ? 8.296 3.119 4.710 1.00 96.69 84 MET A N 1
ATOM 631 C CA . MET A 1 84 ? 7.256 2.146 5.061 1.00 96.69 84 MET A CA 1
ATOM 632 C C . MET A 1 84 ? 6.373 2.637 6.208 1.00 96.69 84 MET A C 1
ATOM 634 O O . MET A 1 84 ? 5.144 2.570 6.143 1.00 96.69 84 MET A O 1
ATOM 638 N N . LYS A 1 85 ? 7.006 3.171 7.257 1.00 96.69 85 LYS A N 1
ATOM 639 C CA . LYS A 1 85 ? 6.308 3.700 8.433 1.00 96.69 85 LYS A CA 1
ATOM 640 C C . LYS A 1 85 ? 5.368 4.842 8.060 1.00 96.69 85 LYS A C 1
ATOM 642 O O . LYS A 1 85 ? 4.233 4.883 8.526 1.00 96.69 85 LYS A O 1
ATOM 647 N N . GLU A 1 86 ? 5.829 5.749 7.205 1.00 97.25 86 GLU A N 1
ATOM 648 C CA . GLU A 1 86 ? 5.012 6.855 6.721 1.00 97.25 86 GLU A CA 1
ATOM 649 C C . GLU A 1 86 ? 3.857 6.345 5.855 1.00 97.25 86 GLU A C 1
ATOM 651 O O . GLU A 1 86 ? 2.717 6.763 6.048 1.00 97.25 86 GLU A O 1
ATOM 656 N N . ARG A 1 87 ? 4.121 5.389 4.953 1.00 96.31 87 ARG A N 1
ATOM 657 C CA . ARG A 1 87 ? 3.096 4.782 4.096 1.00 96.31 87 ARG A CA 1
ATOM 658 C C . ARG A 1 87 ? 1.946 4.186 4.907 1.00 96.31 87 ARG A C 1
ATOM 660 O O . ARG A 1 87 ? 0.787 4.490 4.631 1.00 96.31 87 ARG A O 1
ATOM 667 N N . ILE A 1 88 ? 2.266 3.352 5.896 1.00 95.94 88 ILE A N 1
ATOM 668 C CA . ILE A 1 88 ? 1.272 2.717 6.771 1.00 95.94 88 ILE A CA 1
ATOM 669 C C . ILE A 1 88 ? 0.557 3.780 7.614 1.00 95.94 88 ILE A C 1
ATOM 671 O O . ILE A 1 88 ? -0.668 3.763 7.718 1.00 95.94 88 ILE A O 1
ATOM 675 N N . GLY A 1 89 ? 1.306 4.748 8.154 1.00 95.75 89 GLY A N 1
ATOM 676 C CA . GLY A 1 89 ? 0.747 5.844 8.942 1.00 95.75 89 GLY A CA 1
ATOM 677 C C . GLY A 1 89 ? -0.283 6.674 8.172 1.00 95.75 89 GLY A C 1
ATOM 678 O O . GLY A 1 89 ? -1.323 7.011 8.732 1.00 95.75 89 GLY A O 1
ATOM 679 N N . ARG A 1 90 ? -0.041 6.953 6.884 1.00 96.25 90 ARG A N 1
ATOM 680 C CA . ARG A 1 90 ? -0.997 7.656 6.011 1.00 96.25 90 ARG A CA 1
ATOM 681 C C . ARG A 1 90 ? -2.297 6.870 5.843 1.00 96.25 90 ARG A C 1
ATOM 683 O O . ARG A 1 90 ? -3.353 7.430 6.102 1.00 96.25 90 ARG A O 1
ATOM 690 N N . ILE A 1 91 ? -2.224 5.573 5.515 1.00 96.00 91 ILE A N 1
ATOM 691 C CA . ILE A 1 91 ? -3.419 4.718 5.356 1.00 96.00 91 ILE A CA 1
ATOM 692 C C . ILE A 1 91 ? -4.287 4.759 6.609 1.00 96.00 91 ILE A C 1
ATOM 694 O O . ILE A 1 91 ? -5.497 4.938 6.518 1.00 96.00 91 ILE A O 1
ATOM 698 N N . ILE A 1 92 ? -3.677 4.599 7.781 1.00 95.12 92 ILE A N 1
ATOM 699 C CA . ILE A 1 92 ? -4.439 4.499 9.024 1.00 95.12 92 ILE A CA 1
ATOM 700 C C . ILE A 1 92 ? -4.978 5.860 9.464 1.00 95.12 92 ILE A C 1
ATOM 702 O O . ILE A 1 92 ? -6.128 5.947 9.885 1.00 95.12 92 ILE A O 1
ATOM 706 N N . LYS A 1 93 ? -4.196 6.933 9.306 1.00 94.50 93 LYS A N 1
ATOM 707 C CA . LYS A 1 93 ? -4.660 8.301 9.565 1.00 94.50 93 LYS A CA 1
ATOM 708 C C . LYS A 1 93 ? -5.850 8.668 8.6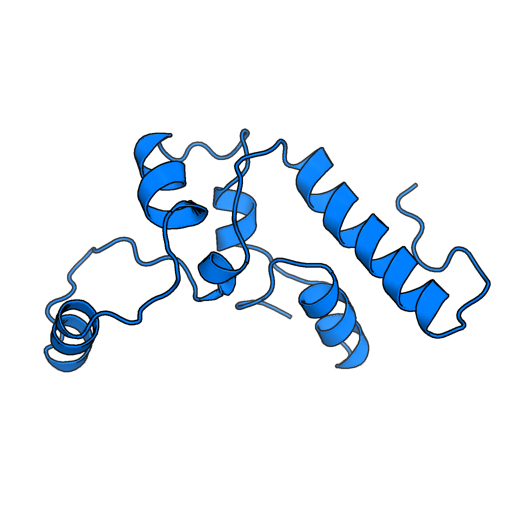76 1.00 94.50 93 LYS A C 1
ATOM 710 O O . LYS A 1 93 ? -6.823 9.240 9.162 1.00 94.50 93 LYS A O 1
ATOM 715 N N . ASP A 1 94 ? -5.771 8.348 7.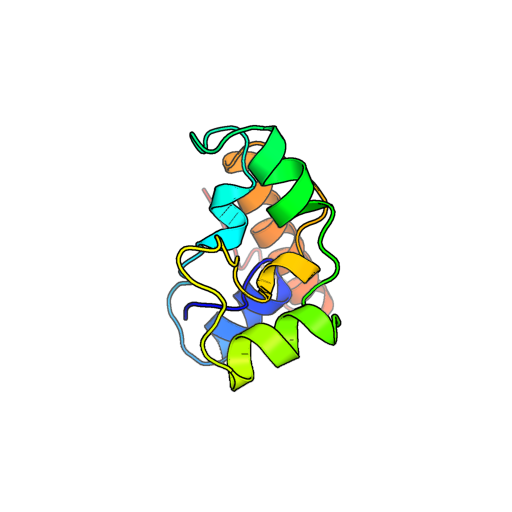390 1.00 95.31 94 ASP A N 1
ATOM 716 C CA . ASP A 1 94 ? -6.836 8.645 6.437 1.00 95.31 94 ASP A CA 1
ATOM 717 C C . ASP A 1 94 ? -8.062 7.755 6.690 1.00 95.31 94 ASP A C 1
ATOM 719 O O . ASP A 1 94 ? -9.189 8.231 6.594 1.00 95.31 9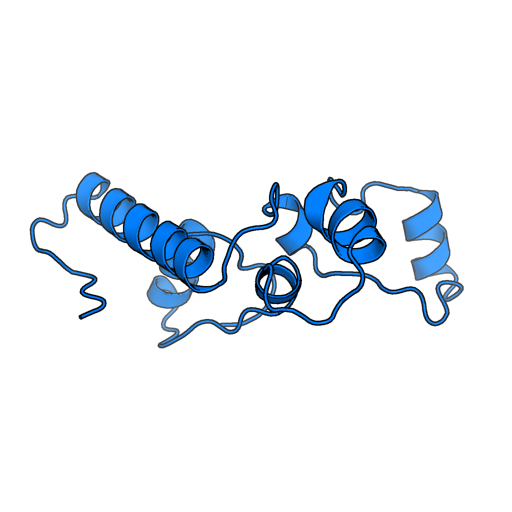4 ASP A O 1
ATOM 723 N N . ALA A 1 95 ? -7.868 6.500 7.111 1.00 95.19 95 ALA A N 1
ATOM 724 C CA . ALA A 1 95 ? -8.958 5.620 7.527 1.00 95.19 95 ALA A CA 1
ATOM 725 C C . ALA A 1 95 ? -9.681 6.143 8.780 1.00 95.19 95 ALA A C 1
ATOM 727 O O . ALA A 1 95 ? -10.908 6.188 8.803 1.00 95.19 95 ALA A O 1
ATOM 728 N N . ASP A 1 96 ? -8.944 6.595 9.798 1.00 93.12 96 ASP A N 1
ATOM 729 C CA . ASP A 1 96 ? -9.516 7.230 10.994 1.00 93.12 96 ASP A CA 1
ATOM 730 C C . ASP A 1 96 ? -10.297 8.504 10.637 1.00 93.12 96 ASP A C 1
ATOM 732 O O . ASP A 1 96 ? -11.389 8.732 11.156 1.00 93.12 96 ASP A O 1
ATOM 736 N N . LYS A 1 97 ? -9.789 9.304 9.691 1.00 93.38 97 LYS A N 1
ATOM 737 C CA . LYS A 1 97 ? -10.514 10.467 9.168 1.00 93.38 97 LYS A CA 1
ATOM 738 C C . LYS A 1 97 ? -11.830 10.060 8.496 1.00 93.38 97 LYS A C 1
ATOM 740 O O . LYS A 1 97 ? -12.860 10.633 8.826 1.00 93.38 97 LYS A O 1
ATOM 745 N N . ILE A 1 98 ? -11.809 9.061 7.611 1.00 94.94 98 ILE A N 1
ATOM 746 C CA . ILE A 1 98 ? -13.018 8.564 6.933 1.00 94.94 98 ILE A CA 1
ATOM 747 C C . ILE A 1 98 ? -14.054 8.071 7.953 1.00 94.94 98 ILE A C 1
ATOM 749 O O . ILE A 1 98 ? -15.230 8.407 7.847 1.00 94.94 98 ILE A O 1
ATOM 753 N N . LEU A 1 99 ? -13.630 7.319 8.974 1.00 92.94 99 LEU A N 1
ATOM 754 C CA . LEU A 1 99 ? -14.531 6.857 10.032 1.00 92.94 99 LEU A CA 1
ATOM 755 C C . LEU A 1 99 ? -15.144 8.032 10.809 1.00 92.94 99 LEU A C 1
ATOM 757 O O . LEU A 1 99 ? -16.350 8.046 11.052 1.00 92.94 99 LEU A O 1
ATOM 761 N N . LYS A 1 100 ? -14.353 9.051 11.155 1.00 91.62 100 LYS A N 1
ATOM 762 C CA . LYS A 1 100 ? -14.871 10.265 11.806 1.00 91.62 100 LYS A CA 1
ATOM 763 C C . LYS A 1 100 ? -15.885 10.999 10.937 1.00 91.62 100 LYS A C 1
ATOM 765 O O . LYS A 1 100 ? -16.934 11.390 11.444 1.00 91.62 100 LYS A O 1
ATOM 770 N N . ASP A 1 101 ? -15.609 11.126 9.641 1.00 93.44 101 ASP A N 1
ATOM 771 C CA . ASP A 1 101 ? -16.518 11.751 8.674 1.00 93.44 101 ASP A CA 1
ATOM 772 C C . ASP A 1 101 ? -17.842 10.965 8.551 1.00 93.44 101 ASP A C 1
ATOM 774 O O . ASP A 1 101 ? -18.895 11.552 8.307 1.00 93.44 101 ASP A O 1
ATOM 778 N N . TRP A 1 102 ? -17.825 9.649 8.793 1.00 93.00 102 TRP A N 1
ATOM 779 C CA . TRP A 1 102 ? -19.022 8.798 8.877 1.00 93.00 102 TRP A CA 1
ATOM 780 C C . TRP A 1 102 ? -19.743 8.834 10.237 1.00 93.00 102 TRP A C 1
ATOM 782 O O . TRP A 1 102 ? -20.748 8.147 10.411 1.00 93.00 102 TRP A O 1
ATOM 792 N N . GLY A 1 103 ? -19.274 9.637 11.197 1.00 91.12 103 GLY A N 1
ATOM 793 C CA . GLY A 1 103 ? -19.924 9.832 12.498 1.00 91.12 103 GLY A CA 1
ATOM 794 C C . GLY A 1 103 ? -19.429 8.912 13.615 1.00 91.12 103 GLY A C 1
ATOM 795 O O . GLY A 1 103 ? -20.020 8.886 14.696 1.00 91.12 103 GLY A O 1
ATOM 796 N N . PHE A 1 104 ? -18.340 8.175 13.400 1.00 89.44 104 PHE A N 1
ATOM 797 C CA . PHE A 1 104 ? -17.710 7.401 14.461 1.00 89.44 104 PHE A CA 1
ATOM 798 C C . PHE A 1 104 ? -16.887 8.324 15.382 1.00 89.44 104 PHE A C 1
ATOM 800 O O . PHE A 1 104 ? -15.930 8.964 14.953 1.00 89.44 104 PHE A O 1
ATOM 807 N N . SER A 1 105 ? -17.277 8.426 16.657 1.00 70.50 105 SER A N 1
ATOM 808 C CA . SER A 1 105 ? -16.821 9.486 17.576 1.00 70.50 105 SER A CA 1
ATOM 809 C C . SER A 1 105 ? -15.668 9.110 18.520 1.00 70.50 105 SER A C 1
ATOM 811 O O . SER A 1 105 ? -15.121 9.986 19.191 1.00 70.50 105 SER A O 1
ATOM 813 N N . SER A 1 106 ? -15.256 7.840 18.576 1.00 67.00 106 SER A N 1
ATOM 814 C CA . SER A 1 106 ? -14.091 7.386 19.352 1.00 67.00 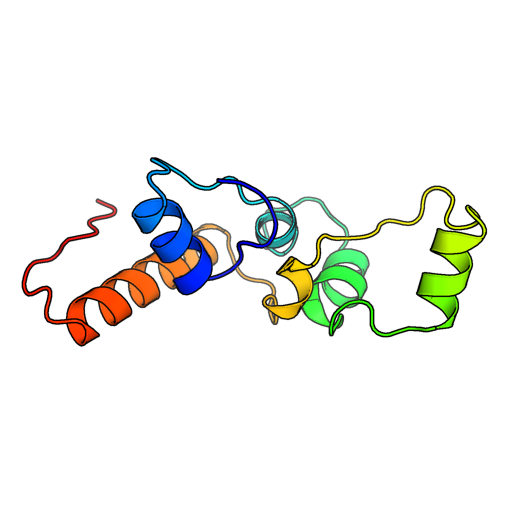106 SER A CA 1
ATOM 815 C C . SER A 1 106 ? -12.836 7.266 18.474 1.00 67.00 106 SER A C 1
ATOM 817 O O . SER A 1 106 ? -12.927 7.162 17.253 1.00 67.00 106 SER A O 1
ATOM 819 N N . LYS A 1 107 ? -11.636 7.266 19.079 1.00 64.25 107 LYS A N 1
ATOM 820 C CA . LYS A 1 107 ? -10.431 6.755 18.397 1.00 64.25 107 LYS A CA 1
ATOM 821 C C . LYS A 1 107 ? -10.645 5.259 18.156 1.00 64.25 107 LYS A C 1
ATOM 823 O O . LYS A 1 107 ? -10.433 4.463 19.064 1.00 64.25 107 LYS A O 1
ATOM 828 N N . ILE A 1 108 ? -11.137 4.895 16.975 1.00 67.12 108 ILE A N 1
ATOM 829 C CA . ILE A 1 108 ? -11.451 3.498 16.641 1.00 67.12 108 ILE A CA 1
ATOM 830 C C . ILE A 1 108 ? -10.199 2.743 16.204 1.00 67.12 108 ILE A C 1
ATOM 832 O O . ILE A 1 108 ? -10.047 1.565 16.515 1.00 67.12 108 ILE A O 1
ATOM 836 N N . LEU A 1 109 ? -9.301 3.418 15.490 1.00 68.62 109 LEU A N 1
ATOM 837 C CA . LEU A 1 109 ? -8.061 2.837 14.993 1.00 68.62 109 LEU A CA 1
ATOM 838 C C . LEU A 1 109 ? -6.896 3.410 15.802 1.00 68.62 109 LEU A C 1
ATOM 840 O O . LEU A 1 109 ? -6.419 4.509 15.520 1.00 68.62 109 LEU A O 1
ATOM 844 N N . ASP A 1 110 ? -6.462 2.676 16.826 1.00 61.31 110 ASP A N 1
ATOM 845 C CA . ASP A 1 110 ? -5.219 2.965 17.541 1.00 61.31 110 ASP A CA 1
ATOM 846 C C . ASP A 1 110 ? -4.093 2.069 16.999 1.00 61.31 110 ASP A C 1
ATOM 848 O O . ASP A 1 110 ? -4.278 0.866 16.818 1.00 61.31 110 ASP A O 1
ATOM 852 N N . LEU A 1 111 ? -2.946 2.675 16.689 1.00 56.19 111 LEU A N 1
ATOM 853 C CA . LEU A 1 111 ? -1.727 1.994 16.224 1.00 56.19 111 LEU A CA 1
ATOM 854 C C . LEU A 1 111 ? -0.646 1.943 17.311 1.00 56.19 111 LEU A C 1
ATOM 856 O O . LEU A 1 111 ? 0.518 1.690 16.988 1.00 56.19 111 LEU A O 1
ATOM 860 N N . THR A 1 112 ? -0.992 2.286 18.553 1.00 45.94 112 THR A N 1
ATOM 861 C CA . THR A 1 112 ? -0.057 2.179 19.677 1.00 45.94 112 THR A CA 1
ATOM 862 C C . THR A 1 112 ? 0.337 0.739 19.971 1.00 45.94 112 THR A C 1
ATOM 864 O O . THR A 1 112 ? -0.516 -0.169 19.853 1.00 45.94 112 THR A O 1
#

Foldseek 3Di:
DEALDQALVSFVVCVVVPDPGYDDDLNVCLEPPNPDDPCCNVPQQAVDLADPDPVSVVCVVVVNCPPPDHGGRNSNVHHHYYHPVVSVVRRQVVNQVVCVVVPNDDSPDDPD